Protein AF-A0A2J8PH75-F1 (afdb_monomer)

Mean predicted aligned error: 10.78 Å

Radius of gyration: 23.1 Å; Cα contacts (8 Å, |Δi|>4): 116; chains: 1; bounding box: 33×48×71 Å

pLDDT: mean 86.62, std 16.75, range [38.28, 98.62]

Foldseek 3Di:
DDDPDDPPPDVVVVVCVVVVPPPPPPPDQQAAEDAPVRVCVPVDFAEKEWEAAPPDPVRVVCVVVLSVVSVCCVVVRYRYYYYHCVHHVPVCVVVVPDDPGDMDD

Organism: Pan troglodytes (NCBI:txid9598)

Sequence (105 aa):
MAPSGSLAVPLAVLVLLLWGAPWTHGRRSNVRVITDENWRELLEGDWMIEFYAPWCPACQNLQPEWESFAEWGEDLEVNIAKVDVTEQPGLSGRFIITALPTIYQ

Structure (mmCIF, N/CA/C/O backbone):
data_AF-A0A2J8PH75-F1
#
_entry.id   AF-A0A2J8PH75-F1
#
loop_
_atom_site.group_PDB
_atom_site.id
_atom_site.type_symbol
_atom_site.label_atom_id
_atom_site.label_alt_id
_atom_site.label_comp_id
_atom_site.label_asym_id
_atom_site.label_entity_id
_atom_site.label_seq_id
_atom_site.pdbx_PDB_ins_code
_atom_site.Cartn_x
_atom_site.Cartn_y
_atom_site.Cartn_z
_atom_site.occupancy
_atom_site.B_iso_or_equiv
_atom_site.auth_seq_id
_atom_site.auth_comp_id
_atom_site.auth_asym_id
_atom_site.auth_atom_id
_atom_site.pdbx_PDB_model_num
ATOM 1 N N . MET A 1 1 ? 16.168 29.110 55.461 1.00 38.28 1 MET A N 1
ATOM 2 C CA . MET A 1 1 ? 16.053 30.253 54.534 1.00 38.28 1 MET A CA 1
ATOM 3 C C . MET A 1 1 ? 16.596 29.838 53.174 1.00 38.28 1 MET A C 1
ATOM 5 O O . MET A 1 1 ? 17.762 29.483 53.096 1.00 38.28 1 MET A O 1
ATOM 9 N N . ALA A 1 2 ? 15.754 29.826 52.140 1.00 44.62 2 ALA A N 1
ATOM 10 C CA . ALA A 1 2 ? 16.177 29.708 50.745 1.00 44.62 2 ALA A CA 1
ATOM 11 C C . ALA A 1 2 ? 16.575 31.095 50.212 1.00 44.62 2 ALA A C 1
ATOM 13 O O . ALA A 1 2 ? 15.903 32.064 50.572 1.00 44.62 2 ALA A O 1
ATOM 14 N N . PRO A 1 3 ? 17.567 31.228 49.318 1.00 48.41 3 PRO A N 1
ATOM 15 C CA . PRO A 1 3 ? 17.552 32.299 48.349 1.00 48.41 3 PRO A CA 1
ATOM 16 C C . PRO A 1 3 ? 16.785 31.793 47.125 1.00 48.41 3 PRO A C 1
ATOM 18 O O . PRO A 1 3 ? 17.228 30.913 46.389 1.00 48.41 3 PRO A O 1
ATOM 21 N N . SER A 1 4 ? 15.588 32.334 46.945 1.00 53.62 4 SER A N 1
ATOM 22 C CA . SER A 1 4 ? 14.801 32.268 45.720 1.00 53.62 4 SER A CA 1
ATOM 23 C C . SER A 1 4 ? 15.594 32.904 44.572 1.00 53.62 4 SER A C 1
ATOM 25 O O . SER A 1 4 ? 15.539 34.115 44.361 1.00 53.62 4 SER A O 1
ATOM 27 N N . GLY A 1 5 ? 16.378 32.091 43.863 1.00 47.25 5 GLY A N 1
ATOM 28 C CA . GLY A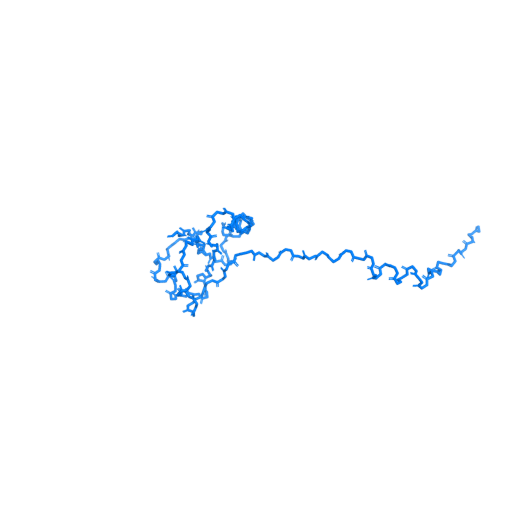 1 5 ? 17.026 32.472 42.613 1.00 47.25 5 GLY A CA 1
ATOM 29 C C . GLY A 1 5 ? 15.973 32.578 41.516 1.00 47.25 5 GLY A C 1
ATOM 30 O O . GLY A 1 5 ? 15.424 31.570 41.081 1.00 47.25 5 GLY A O 1
ATOM 31 N N . SER A 1 6 ? 15.660 33.803 41.103 1.00 56.06 6 SER A N 1
ATOM 32 C CA . SER A 1 6 ? 14.772 34.063 39.972 1.00 56.06 6 SER A CA 1
ATOM 33 C C . SER A 1 6 ? 15.435 33.529 38.697 1.00 56.06 6 SER A C 1
ATOM 35 O O . SER A 1 6 ? 16.445 34.071 38.249 1.00 56.06 6 SER A O 1
ATOM 37 N N . LEU A 1 7 ? 14.906 32.436 38.141 1.00 56.72 7 LEU A N 1
ATOM 38 C CA . LEU A 1 7 ? 15.354 31.845 36.877 1.00 56.72 7 LEU A CA 1
ATOM 39 C C . LEU A 1 7 ? 14.880 32.718 35.705 1.00 56.72 7 LEU A C 1
ATOM 41 O O . LEU A 1 7 ? 14.006 32.334 34.933 1.00 56.72 7 LEU A O 1
ATOM 45 N N . ALA A 1 8 ? 15.442 33.917 35.570 1.00 60.41 8 ALA A N 1
ATOM 46 C CA . ALA A 1 8 ? 15.315 34.700 34.350 1.00 60.41 8 ALA A CA 1
ATOM 47 C C . ALA A 1 8 ? 16.263 34.095 33.308 1.00 60.41 8 ALA A C 1
ATOM 49 O O . ALA A 1 8 ? 17.421 34.492 33.189 1.00 60.41 8 ALA A O 1
ATOM 50 N N . VAL A 1 9 ? 15.787 33.075 32.592 1.00 60.34 9 VAL A N 1
ATOM 51 C CA . VAL A 1 9 ? 16.506 32.524 31.440 1.00 60.34 9 VAL A CA 1
ATOM 52 C C . VAL A 1 9 ? 16.623 33.650 30.404 1.00 60.34 9 VAL A C 1
ATOM 54 O O . VAL A 1 9 ? 15.595 34.177 29.973 1.00 60.34 9 VAL A O 1
ATOM 57 N N . PRO A 1 10 ? 17.840 34.081 30.026 1.00 71.62 10 PRO A N 1
ATOM 58 C CA . PRO A 1 10 ? 18.005 35.208 29.120 1.00 71.62 10 PRO A CA 1
ATOM 59 C C . PRO A 1 10 ? 17.362 34.882 27.769 1.00 71.62 10 PRO A C 1
ATOM 61 O O . PRO A 1 10 ? 17.505 33.771 27.263 1.00 71.62 10 PRO A O 1
ATOM 64 N N . LEU A 1 11 ? 16.678 35.859 27.164 1.00 65.75 11 LEU A N 1
ATOM 65 C CA . LEU A 1 11 ? 15.998 35.733 25.863 1.00 65.75 11 LEU A CA 1
ATOM 66 C C . LEU A 1 11 ? 16.885 35.099 24.774 1.00 65.75 11 LEU A C 1
ATOM 68 O O . LEU A 1 11 ? 16.385 34.362 23.931 1.00 65.75 11 LEU A O 1
ATOM 72 N N . ALA A 1 12 ? 18.203 35.306 24.837 1.00 63.25 12 ALA A N 1
ATOM 73 C CA . ALA A 1 12 ? 19.171 34.671 23.944 1.00 63.25 12 ALA A CA 1
ATOM 74 C C . ALA A 1 12 ? 19.173 33.130 24.031 1.00 63.25 12 ALA A C 1
ATOM 76 O O . ALA A 1 12 ? 19.309 32.463 23.011 1.00 63.25 12 ALA A O 1
ATOM 77 N N . VAL A 1 13 ? 18.972 32.554 25.221 1.00 66.75 13 VAL A N 1
ATOM 78 C CA . VAL A 1 13 ? 18.888 31.097 25.424 1.00 66.75 13 VAL A CA 1
ATOM 79 C C . VAL A 1 13 ? 17.572 30.545 24.874 1.00 66.75 13 VAL A C 1
ATOM 81 O O . VAL A 1 13 ? 17.573 29.487 24.256 1.00 66.75 13 VAL A O 1
ATOM 84 N N . LEU A 1 14 ? 16.465 31.283 25.005 1.00 65.31 14 LEU A N 1
ATOM 85 C CA . LEU A 1 14 ? 15.190 30.916 24.375 1.00 65.31 14 LEU A CA 1
ATOM 86 C C . LEU A 1 14 ? 15.279 30.943 22.842 1.00 65.31 14 LEU A C 1
ATOM 88 O O . LEU A 1 14 ? 14.791 30.027 22.190 1.00 65.31 14 LEU A O 1
ATOM 92 N N . VAL A 1 15 ? 15.955 31.938 22.260 1.00 65.69 15 VAL A N 1
ATOM 93 C CA . VAL A 1 15 ? 16.178 32.015 20.804 1.00 65.69 15 VAL A CA 1
ATOM 94 C C . VAL A 1 15 ? 17.087 30.882 20.314 1.00 65.69 15 VAL A C 1
ATOM 96 O O . VAL A 1 15 ? 16.786 30.257 19.300 1.00 65.69 15 VAL A O 1
ATOM 99 N N . LEU A 1 16 ? 18.148 30.551 21.057 1.00 63.78 16 LEU A N 1
ATOM 100 C CA . LEU A 1 16 ? 19.036 29.427 20.731 1.00 63.78 16 LEU A CA 1
ATOM 101 C C . LEU A 1 16 ? 18.316 28.072 20.781 1.00 63.78 16 LEU A C 1
ATOM 103 O O . LEU A 1 16 ? 18.572 27.222 19.934 1.00 63.78 16 LEU A O 1
ATOM 107 N N . LEU A 1 17 ? 17.388 27.873 21.721 1.00 64.81 17 LEU A N 1
ATOM 108 C CA . LEU A 1 17 ? 16.587 26.646 21.798 1.00 64.81 17 LEU A CA 1
ATOM 109 C C . LEU A 1 17 ? 15.564 26.536 20.658 1.00 64.81 17 LEU A C 1
ATOM 111 O O . LEU A 1 17 ? 15.288 25.433 20.196 1.00 64.81 17 LEU A O 1
ATOM 115 N N . LEU A 1 18 ? 15.038 27.663 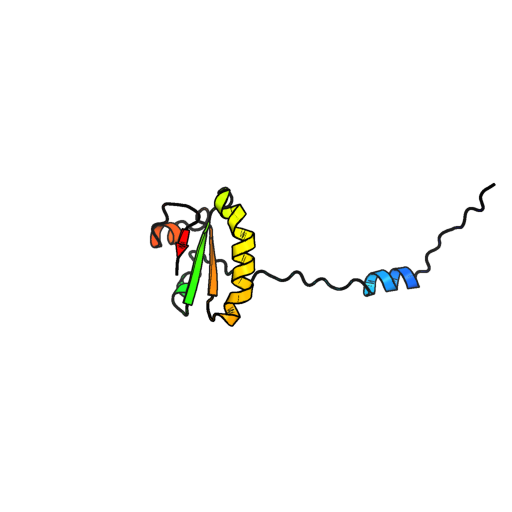20.170 1.00 61.84 18 LEU A N 1
ATOM 116 C CA . LEU A 1 18 ? 14.109 27.682 19.035 1.00 61.84 18 LEU A CA 1
ATOM 117 C C . LEU A 1 18 ? 14.810 27.502 17.679 1.00 61.84 18 LEU A C 1
ATOM 119 O O . LEU A 1 18 ? 14.179 27.039 16.735 1.00 61.84 18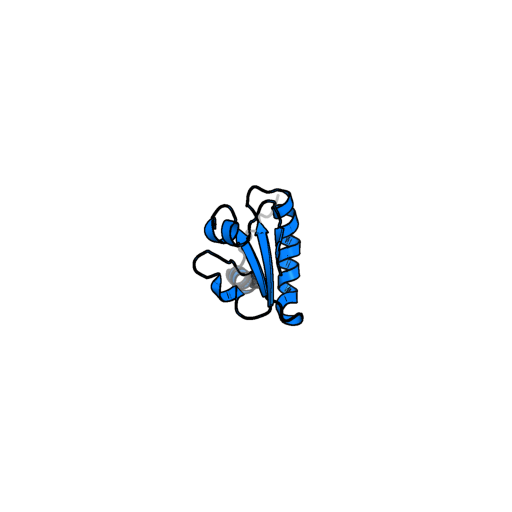 LEU A O 1
ATOM 123 N N . TRP A 1 19 ? 16.095 27.853 17.561 1.00 61.59 19 TRP A N 1
ATOM 124 C CA . TRP A 1 19 ? 16.873 27.689 16.320 1.00 61.59 19 TRP A CA 1
ATOM 125 C C . TRP A 1 19 ? 17.728 26.416 16.295 1.00 61.59 19 TRP A C 1
ATOM 127 O O . TRP A 1 19 ? 18.106 25.954 15.222 1.00 61.59 19 TRP A O 1
ATOM 137 N N . GLY A 1 20 ? 18.038 25.851 17.464 1.00 61.94 20 GLY A N 1
ATOM 138 C CA . GLY A 1 20 ? 18.863 24.653 17.622 1.00 61.94 20 GLY A CA 1
ATOM 139 C C . GLY A 1 20 ? 18.092 23.336 17.621 1.00 61.94 20 GLY A C 1
ATOM 140 O O . GLY A 1 20 ? 18.721 22.291 17.768 1.00 61.94 20 GLY A O 1
ATOM 141 N N . ALA A 1 21 ? 16.763 23.352 17.471 1.00 63.59 21 ALA A N 1
ATOM 142 C CA . ALA A 1 21 ? 16.008 22.126 17.251 1.00 63.59 21 ALA A CA 1
ATOM 143 C C . ALA A 1 21 ? 16.454 21.527 15.905 1.00 63.59 21 ALA A C 1
ATOM 145 O O . ALA A 1 21 ? 16.238 22.155 14.862 1.00 63.59 21 ALA A O 1
ATOM 146 N N . PRO A 1 22 ? 17.090 20.339 15.888 1.00 62.97 22 PRO A N 1
ATOM 147 C CA . PRO A 1 22 ? 17.331 19.637 14.644 1.00 62.97 22 PRO A CA 1
ATOM 148 C C . PRO A 1 22 ? 15.961 19.420 14.022 1.00 62.97 22 PRO A C 1
ATOM 150 O O . PRO A 1 22 ? 15.084 18.824 14.649 1.00 62.97 22 PRO A O 1
ATOM 153 N N . TRP A 1 23 ? 15.757 19.938 12.817 1.00 62.06 23 TRP A N 1
ATOM 154 C CA . TRP A 1 23 ? 14.597 19.586 12.020 1.00 62.06 23 TRP A CA 1
ATOM 155 C C . TRP A 1 23 ? 14.696 18.084 11.768 1.00 62.06 23 TRP A C 1
ATOM 157 O O . TRP A 1 23 ? 15.395 17.656 10.848 1.00 62.06 23 TRP A O 1
ATOM 167 N N . THR A 1 24 ? 14.052 17.274 12.611 1.00 61.03 24 THR A N 1
ATOM 168 C CA . THR A 1 24 ? 13.829 15.864 12.329 1.00 61.03 24 THR A CA 1
ATOM 169 C C . THR A 1 24 ? 12.890 15.842 11.136 1.00 61.03 24 THR A C 1
ATOM 171 O O . THR A 1 24 ? 11.670 15.908 11.261 1.00 61.03 24 THR A O 1
ATOM 174 N N . HIS A 1 25 ? 13.475 15.847 9.940 1.00 62.00 25 HIS A N 1
ATOM 175 C CA . HIS A 1 25 ? 12.749 15.533 8.727 1.00 62.00 25 HIS A CA 1
ATOM 176 C C . HIS A 1 25 ? 12.219 14.119 8.934 1.00 62.00 25 HIS A C 1
ATOM 178 O O . HIS A 1 25 ? 12.975 13.155 8.834 1.00 62.00 25 HIS A O 1
ATOM 184 N N . GLY A 1 26 ? 10.946 14.006 9.319 1.00 58.91 26 GLY A N 1
ATOM 185 C CA . GLY A 1 26 ? 10.255 12.728 9.343 1.00 58.91 26 GLY A CA 1
ATOM 186 C C . GLY A 1 26 ? 10.427 12.116 7.962 1.00 58.91 26 GLY A C 1
ATOM 187 O O . GLY A 1 26 ? 10.011 12.716 6.967 1.00 58.91 26 GLY A O 1
ATOM 188 N N . ARG A 1 27 ? 11.138 10.989 7.890 1.00 64.50 27 ARG A N 1
ATOM 189 C CA . ARG A 1 27 ? 11.369 10.286 6.633 1.00 64.50 27 ARG A CA 1
ATOM 190 C C . ARG A 1 27 ? 9.996 9.866 6.113 1.00 64.50 27 ARG A C 1
ATOM 192 O O . ARG A 1 27 ? 9.263 9.165 6.802 1.00 64.50 27 ARG A O 1
ATOM 199 N N . ARG A 1 28 ? 9.596 10.400 4.958 1.00 65.00 28 ARG A N 1
ATOM 200 C CA . ARG A 1 28 ? 8.328 10.023 4.323 1.00 65.00 28 ARG A CA 1
ATOM 201 C C . ARG A 1 28 ? 8.462 8.575 3.852 1.00 65.00 28 ARG A C 1
ATOM 203 O O . ARG A 1 28 ? 9.508 8.235 3.311 1.00 65.00 28 ARG A O 1
ATOM 210 N N . SER A 1 29 ? 7.438 7.743 4.055 1.00 76.06 29 SER A N 1
ATOM 211 C CA . SER A 1 29 ? 7.449 6.377 3.517 1.00 76.06 29 SER A CA 1
ATOM 212 C C . SER A 1 29 ? 7.467 6.436 1.987 1.00 76.06 29 SER A C 1
ATOM 214 O O . SER A 1 29 ? 6.688 7.199 1.408 1.00 76.06 29 SER A O 1
ATOM 216 N N . ASN A 1 30 ? 8.282 5.602 1.345 1.00 90.44 30 ASN A N 1
ATOM 217 C CA . ASN A 1 30 ? 8.339 5.490 -0.117 1.00 90.44 30 ASN A CA 1
ATOM 218 C C . ASN A 1 30 ? 7.200 4.635 -0.706 1.00 90.44 30 ASN A C 1
ATOM 220 O O . ASN A 1 30 ? 7.151 4.420 -1.914 1.00 90.44 30 ASN A O 1
ATOM 224 N N . VAL A 1 31 ? 6.258 4.177 0.126 1.00 96.81 31 VAL A N 1
ATOM 225 C CA . VAL A 1 31 ? 5.100 3.393 -0.313 1.00 96.81 31 VAL A CA 1
ATOM 226 C C . VAL A 1 31 ? 4.127 4.278 -1.099 1.00 96.81 31 VAL A C 1
ATOM 228 O O . VAL A 1 31 ? 3.634 5.293 -0.599 1.00 96.81 31 VAL A O 1
ATOM 231 N N . ARG A 1 32 ? 3.811 3.879 -2.331 1.00 97.12 32 ARG A N 1
ATOM 232 C CA . ARG A 1 32 ? 2.811 4.530 -3.185 1.00 97.12 32 ARG A CA 1
ATOM 233 C C . ARG A 1 32 ? 1.403 4.058 -2.847 1.00 97.12 32 ARG A C 1
ATOM 235 O O . ARG A 1 32 ? 1.156 2.873 -2.660 1.00 97.12 32 ARG A O 1
ATOM 242 N N . VAL A 1 33 ? 0.462 4.992 -2.792 1.00 97.69 33 VAL A N 1
ATOM 243 C CA . VAL A 1 33 ? -0.957 4.664 -2.625 1.00 97.69 33 VAL A CA 1
ATOM 244 C C . VAL A 1 33 ? -1.574 4.529 -4.009 1.00 97.69 33 VAL A C 1
ATOM 246 O O . VAL A 1 33 ? -1.573 5.491 -4.780 1.00 97.69 33 VAL A O 1
ATOM 249 N N . ILE A 1 34 ? -2.077 3.335 -4.312 1.00 98.12 34 ILE A N 1
ATOM 250 C CA . ILE A 1 34 ? -2.721 3.037 -5.587 1.00 98.12 34 ILE A CA 1
ATOM 251 C C . ILE A 1 34 ? -4.238 2.989 -5.395 1.00 98.12 34 ILE A C 1
ATOM 253 O O . ILE A 1 34 ? -4.751 2.346 -4.478 1.00 98.12 34 ILE A O 1
ATOM 257 N N . THR A 1 35 ? -4.943 3.694 -6.269 1.00 98.31 35 THR A N 1
ATOM 258 C CA . THR A 1 35 ? -6.390 3.889 -6.279 1.00 98.31 35 THR A CA 1
ATOM 259 C C . THR A 1 35 ? -6.972 3.570 -7.655 1.00 98.31 35 THR A C 1
ATOM 261 O O . THR A 1 35 ? -6.254 3.419 -8.651 1.00 98.31 35 THR A O 1
ATOM 264 N N . ASP A 1 36 ? -8.297 3.484 -7.731 1.00 96.50 36 ASP A N 1
ATOM 265 C CA . ASP A 1 36 ? -9.041 3.279 -8.974 1.00 96.50 36 ASP A CA 1
ATOM 266 C C . ASP A 1 36 ? -8.770 4.390 -10.021 1.00 96.50 36 ASP A C 1
ATOM 268 O O . ASP A 1 36 ? -8.975 4.173 -11.219 1.00 96.50 36 ASP A O 1
ATOM 272 N N . GLU A 1 37 ? -8.258 5.560 -9.618 1.00 97.00 37 GLU A N 1
ATOM 273 C CA . GLU A 1 37 ? -7.880 6.649 -10.528 1.00 97.00 37 GLU A CA 1
ATOM 274 C C . GLU A 1 37 ? -6.466 6.513 -11.110 1.00 97.00 37 GLU A C 1
ATOM 276 O O . GLU A 1 37 ? -6.254 6.881 -12.269 1.00 97.00 37 GLU A O 1
ATOM 281 N N . ASN A 1 38 ? -5.499 6.006 -10.338 1.00 97.38 38 ASN A N 1
ATOM 282 C CA . ASN A 1 38 ? -4.080 6.007 -10.720 1.00 97.38 38 ASN A CA 1
ATOM 283 C C . ASN A 1 38 ? -3.486 4.614 -10.986 1.00 97.38 38 ASN A C 1
ATOM 285 O O . ASN A 1 38 ? -2.319 4.515 -11.350 1.00 97.38 38 ASN A O 1
ATOM 289 N N . TRP A 1 39 ? -4.276 3.540 -10.899 1.00 96.69 39 TRP A N 1
ATOM 290 C CA . TRP A 1 39 ? -3.805 2.159 -11.097 1.00 96.69 39 TRP A CA 1
ATOM 291 C C . TRP A 1 39 ? -3.028 1.907 -12.391 1.00 96.69 39 TRP A C 1
ATOM 293 O O . TRP A 1 39 ? -2.290 0.931 -12.482 1.00 96.69 39 TRP A O 1
ATOM 303 N N . ARG A 1 40 ? -3.199 2.757 -13.410 1.00 96.81 40 ARG A N 1
ATOM 304 C CA . ARG A 1 40 ? -2.441 2.668 -14.662 1.00 96.81 40 ARG A CA 1
ATOM 305 C C . ARG A 1 40 ? -0.936 2.853 -14.460 1.00 96.81 40 ARG A C 1
ATOM 307 O O . ARG A 1 40 ? -0.193 2.359 -15.295 1.00 96.81 40 ARG A O 1
ATOM 314 N N . GLU A 1 41 ? -0.498 3.485 -13.371 1.00 96.31 41 GLU A N 1
ATOM 315 C CA . GLU A 1 41 ? 0.918 3.555 -12.979 1.00 96.31 41 GLU A CA 1
ATOM 316 C C . GLU A 1 41 ? 1.539 2.156 -12.829 1.00 96.31 41 GLU A C 1
ATOM 318 O O . GLU A 1 41 ? 2.693 1.956 -13.189 1.00 96.31 41 GLU A O 1
ATOM 323 N N . LEU A 1 42 ? 0.747 1.159 -12.414 1.00 96.12 42 LEU A N 1
ATOM 324 C CA . LEU A 1 42 ? 1.189 -0.234 -12.291 1.00 96.12 42 LEU A CA 1
ATOM 325 C C . LEU A 1 42 ? 1.538 -0.898 -13.634 1.00 96.12 42 LEU A C 1
ATOM 327 O O . LEU A 1 42 ? 2.035 -2.018 -13.650 1.00 96.12 42 LEU A O 1
ATOM 331 N N . LEU A 1 43 ? 1.219 -0.265 -14.767 1.00 95.88 43 LEU A N 1
ATOM 332 C CA . LEU A 1 43 ? 1.545 -0.788 -16.097 1.00 95.88 43 LEU A CA 1
ATOM 333 C C . LEU A 1 43 ? 2.980 -0.457 -16.525 1.00 95.88 43 LEU A C 1
ATOM 335 O O . LEU A 1 43 ? 3.427 -0.943 -17.564 1.00 95.88 43 LEU A O 1
ATOM 339 N N . GLU A 1 44 ? 3.677 0.387 -15.764 1.00 96.06 44 GLU A N 1
ATOM 340 C CA . GLU A 1 44 ? 4.999 0.901 -16.099 1.00 96.06 44 GLU A CA 1
ATOM 341 C C . GLU A 1 44 ? 5.997 0.572 -14.979 1.00 96.06 44 GLU A C 1
ATOM 343 O O . GLU A 1 44 ? 5.879 1.065 -13.859 1.00 96.06 44 GLU A O 1
ATOM 348 N N . GLY A 1 45 ? 7.004 -0.245 -15.302 1.00 95.50 45 GLY A N 1
ATOM 349 C CA . GLY A 1 45 ? 8.025 -0.701 -14.353 1.00 95.50 45 GLY A CA 1
ATOM 350 C C . GLY A 1 45 ? 7.590 -1.897 -13.506 1.00 95.50 45 GLY A C 1
ATOM 351 O O . GLY A 1 45 ? 6.499 -2.437 -13.683 1.00 95.50 45 GLY A O 1
ATOM 352 N N . ASP A 1 46 ? 8.467 -2.306 -12.591 1.00 97.25 46 ASP A N 1
ATOM 353 C CA . ASP A 1 46 ? 8.211 -3.412 -11.672 1.00 97.25 46 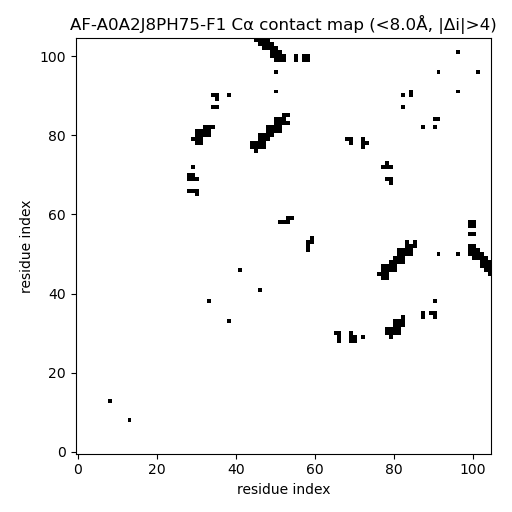ASP A CA 1
ATOM 354 C C . ASP A 1 46 ? 7.605 -2.890 -10.366 1.00 97.25 46 ASP A C 1
ATOM 356 O O . ASP A 1 46 ? 8.030 -1.859 -9.826 1.00 97.25 46 ASP A O 1
ATOM 360 N N . TRP A 1 47 ? 6.599 -3.602 -9.857 1.00 97.75 47 TRP A N 1
ATOM 361 C CA . TRP A 1 47 ? 5.831 -3.198 -8.686 1.00 97.75 47 TRP A CA 1
ATOM 362 C C . TRP A 1 47 ? 5.689 -4.342 -7.689 1.00 97.75 47 TRP A C 1
ATOM 364 O O . TRP A 1 47 ? 5.596 -5.504 -8.053 1.00 97.75 47 TRP A O 1
ATOM 374 N N . MET A 1 48 ? 5.627 -3.995 -6.410 1.00 97.88 48 MET A N 1
ATOM 375 C CA . MET A 1 48 ? 5.199 -4.874 -5.328 1.00 97.88 48 MET A CA 1
ATOM 376 C C . MET A 1 48 ? 4.034 -4.195 -4.620 1.00 97.88 48 MET A C 1
ATOM 378 O O . MET A 1 48 ? 4.169 -3.067 -4.148 1.00 97.88 48 MET A O 1
ATOM 382 N N . ILE A 1 49 ? 2.880 -4.853 -4.557 1.00 98.25 49 ILE A N 1
ATOM 383 C CA . ILE A 1 49 ? 1.621 -4.236 -4.128 1.00 98.25 49 ILE A CA 1
ATOM 384 C C . ILE A 1 49 ? 1.047 -5.012 -2.947 1.00 98.25 49 ILE A C 1
ATOM 386 O O . ILE A 1 49 ? 0.753 -6.198 -3.076 1.00 98.25 49 ILE A O 1
ATOM 390 N N . GLU A 1 50 ? 0.820 -4.338 -1.822 1.00 98.50 50 GLU A N 1
ATOM 391 C CA . GLU A 1 50 ? 0.064 -4.879 -0.690 1.00 9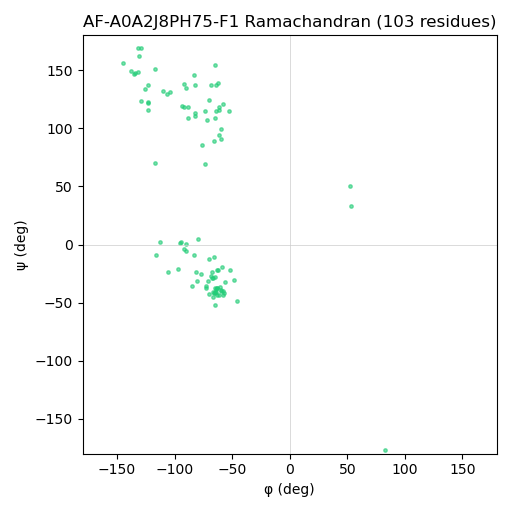8.50 50 GLU A CA 1
ATOM 392 C C . GLU A 1 50 ? -1.413 -4.474 -0.789 1.00 98.50 50 GLU A C 1
ATOM 394 O O . GLU A 1 50 ? -1.760 -3.294 -0.722 1.00 98.50 50 GLU A O 1
ATOM 399 N N . PHE A 1 51 ? -2.307 -5.455 -0.872 1.00 98.62 51 PHE A N 1
ATOM 400 C CA . PHE A 1 51 ? -3.732 -5.255 -0.629 1.00 98.62 51 PHE A CA 1
ATOM 401 C C . PHE A 1 51 ? -4.014 -5.454 0.858 1.00 98.62 51 PHE A C 1
ATOM 403 O O . PHE A 1 51 ? -3.807 -6.548 1.398 1.00 98.62 51 PHE A O 1
ATOM 410 N N . TYR A 1 52 ? -4.498 -4.400 1.513 1.00 98.62 52 TYR A N 1
ATOM 411 C CA . TYR A 1 52 ? -4.717 -4.357 2.956 1.00 98.62 52 TYR A CA 1
ATOM 412 C C . TYR A 1 52 ? -6.106 -3.812 3.308 1.00 98.62 52 TYR A C 1
A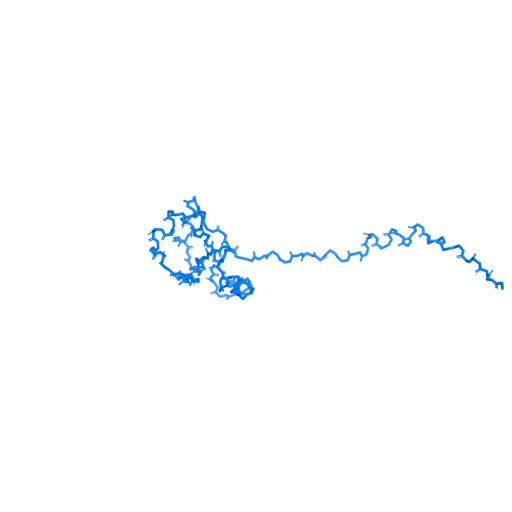TOM 414 O O . TYR A 1 52 ? -6.816 -3.271 2.463 1.00 98.62 52 TYR A O 1
ATOM 422 N N . ALA A 1 53 ? -6.486 -3.941 4.582 1.00 98.38 53 ALA A N 1
ATOM 423 C CA . ALA A 1 53 ? -7.613 -3.216 5.163 1.00 98.38 53 ALA A CA 1
ATOM 424 C C . ALA A 1 53 ? -7.227 -2.639 6.536 1.00 98.38 53 ALA A C 1
ATOM 426 O O . ALA A 1 53 ? -6.492 -3.292 7.284 1.00 98.38 53 ALA A O 1
ATOM 427 N N . PRO A 1 54 ? -7.754 -1.470 6.939 1.00 97.81 54 PRO A N 1
ATOM 428 C CA . PRO A 1 54 ? -7.363 -0.804 8.182 1.00 97.81 54 PRO A CA 1
ATOM 429 C C . PRO A 1 54 ? -7.795 -1.574 9.434 1.00 97.81 54 PRO A C 1
ATOM 431 O O . PRO A 1 54 ? -7.189 -1.432 10.490 1.00 97.81 54 PRO A O 1
ATOM 434 N N . TRP A 1 55 ? -8.819 -2.421 9.334 1.00 97.56 55 TRP A N 1
ATOM 435 C CA . TRP A 1 55 ? -9.314 -3.261 10.430 1.00 97.56 55 TRP A CA 1
ATOM 436 C C . TRP A 1 55 ? -8.636 -4.638 10.505 1.00 97.56 55 TRP A C 1
ATOM 438 O O . TRP A 1 55 ? -8.915 -5.396 11.431 1.00 97.56 55 TRP A O 1
ATOM 448 N N . CYS A 1 56 ? -7.773 -4.986 9.546 1.00 98.06 56 CYS A N 1
ATOM 449 C CA . CYS A 1 56 ? -7.103 -6.284 9.464 1.00 98.06 56 CYS A CA 1
ATOM 450 C C . CYS A 1 56 ? -5.856 -6.311 10.376 1.00 98.06 56 CYS A C 1
ATOM 452 O O . CYS A 1 56 ? -4.870 -5.637 10.069 1.00 98.06 56 CYS A O 1
ATOM 454 N N . PRO A 1 57 ? -5.828 -7.113 11.462 1.00 98.25 57 PRO A N 1
ATOM 455 C CA . PRO A 1 57 ? -4.705 -7.101 12.406 1.00 98.25 57 PRO A CA 1
ATOM 456 C C . PRO A 1 57 ? -3.386 -7.583 11.789 1.00 98.25 57 PRO A C 1
ATOM 458 O O . PRO A 1 57 ? -2.327 -7.031 12.067 1.00 98.25 57 PRO A O 1
ATOM 461 N N . ALA A 1 58 ? -3.442 -8.592 10.914 1.00 98.25 58 ALA A N 1
ATOM 462 C CA . ALA A 1 58 ? -2.259 -9.083 10.207 1.00 98.25 58 ALA A CA 1
ATOM 463 C C . ALA A 1 58 ? -1.655 -8.006 9.291 1.00 98.25 58 ALA A C 1
ATOM 465 O O . ALA A 1 58 ? -0.440 -7.869 9.225 1.00 98.25 58 ALA A O 1
ATOM 466 N N . CYS A 1 59 ? -2.507 -7.207 8.649 1.00 98.44 59 CYS A N 1
ATOM 467 C CA . CYS A 1 59 ? -2.101 -6.104 7.793 1.00 98.44 59 CYS A CA 1
ATOM 468 C C . CYS A 1 59 ? -1.428 -4.990 8.605 1.00 98.44 59 CYS A C 1
ATOM 470 O O . CYS A 1 59 ? -0.357 -4.521 8.241 1.00 98.44 59 CYS A O 1
ATOM 472 N N . GLN A 1 60 ? -2.006 -4.620 9.756 1.00 98.31 60 GLN A N 1
ATOM 473 C CA . GLN A 1 60 ? -1.399 -3.645 10.673 1.00 98.31 60 GLN A CA 1
ATOM 474 C C . GLN A 1 60 ? -0.002 -4.083 11.134 1.00 98.31 60 GLN A C 1
ATOM 476 O O . GLN A 1 60 ? 0.908 -3.262 11.187 1.00 98.31 60 GLN A O 1
ATOM 481 N N . ASN A 1 61 ? 0.179 -5.377 11.418 1.00 98.25 61 ASN A N 1
ATOM 482 C CA . ASN A 1 61 ? 1.482 -5.931 11.788 1.00 98.25 61 ASN A CA 1
ATOM 483 C C . ASN A 1 61 ? 2.490 -5.927 10.626 1.00 98.25 61 ASN A C 1
ATOM 485 O O . ASN A 1 61 ? 3.689 -5.883 10.882 1.00 98.25 61 ASN A O 1
ATOM 489 N N . LEU A 1 62 ? 2.022 -5.986 9.375 1.00 98.06 62 LEU A N 1
ATOM 490 C CA . LEU A 1 62 ? 2.870 -5.964 8.181 1.00 98.06 62 LEU A CA 1
ATOM 491 C C . LEU A 1 62 ? 3.325 -4.545 7.804 1.00 98.06 62 LEU A C 1
ATOM 493 O O . LEU A 1 62 ? 4.435 -4.395 7.302 1.00 98.06 62 LEU A O 1
ATOM 497 N N . GLN A 1 63 ? 2.517 -3.512 8.082 1.00 96.50 63 GLN A N 1
ATOM 498 C CA . GLN A 1 63 ? 2.823 -2.117 7.725 1.00 96.50 63 GLN A CA 1
ATOM 499 C C . GLN A 1 63 ? 4.264 -1.659 8.039 1.00 96.50 63 GLN A C 1
ATOM 501 O O . GLN A 1 63 ? 4.883 -1.108 7.132 1.00 96.50 63 GLN A O 1
ATOM 506 N N . PRO A 1 64 ? 4.845 -1.873 9.242 1.00 96.06 64 PRO A N 1
ATOM 507 C CA . PRO A 1 64 ? 6.206 -1.400 9.520 1.00 96.06 64 PRO A CA 1
ATOM 508 C C . PRO A 1 64 ? 7.265 -2.068 8.633 1.00 96.06 64 PRO A C 1
ATOM 510 O O . PRO A 1 64 ? 8.194 -1.407 8.173 1.00 96.06 64 PRO A O 1
ATOM 513 N N . GLU A 1 65 ? 7.112 -3.361 8.350 1.00 96.31 65 GLU A N 1
ATOM 514 C CA . GLU A 1 65 ? 8.028 -4.095 7.473 1.00 96.31 65 GLU A CA 1
ATOM 515 C C . GLU A 1 65 ? 7.831 -3.691 6.009 1.00 96.31 65 GLU A C 1
ATOM 517 O O . GLU A 1 65 ? 8.800 -3.584 5.263 1.00 96.31 65 GLU A O 1
ATOM 522 N N . TRP A 1 66 ? 6.591 -3.403 5.598 1.00 97.25 66 TRP A N 1
ATOM 523 C CA . TRP A 1 66 ? 6.288 -2.913 4.253 1.00 97.25 66 TRP A CA 1
ATOM 524 C C . TRP A 1 66 ? 6.878 -1.520 4.002 1.00 97.25 66 TRP A C 1
ATOM 526 O O . TRP A 1 66 ? 7.463 -1.263 2.949 1.00 97.25 66 TRP A O 1
ATOM 536 N N . GLU A 1 67 ? 6.786 -0.629 4.993 1.00 95.56 67 GLU A N 1
ATOM 537 C CA . GLU A 1 67 ? 7.424 0.688 4.955 1.00 95.56 67 GLU A CA 1
ATOM 538 C C . GLU A 1 67 ? 8.952 0.579 4.932 1.00 95.56 67 GLU A C 1
ATOM 540 O O . GLU A 1 67 ? 9.592 1.287 4.155 1.00 95.56 67 GLU A O 1
ATOM 545 N N . SER A 1 68 ? 9.536 -0.330 5.723 1.00 94.31 68 SER A N 1
ATOM 546 C CA . SER A 1 68 ? 10.980 -0.584 5.692 1.00 94.31 68 SER A CA 1
ATOM 547 C C . SER A 1 68 ? 11.427 -1.168 4.352 1.00 94.31 68 SER A C 1
ATOM 549 O O . SER A 1 68 ? 12.437 -0.731 3.809 1.00 94.31 68 SER A O 1
ATOM 551 N N . PHE A 1 69 ? 10.663 -2.094 3.768 1.00 94.81 69 PHE A N 1
ATOM 552 C CA . PHE A 1 69 ? 10.944 -2.649 2.445 1.00 94.81 69 PHE A CA 1
ATOM 553 C C . PHE A 1 69 ? 10.953 -1.563 1.362 1.00 94.81 69 PHE A C 1
ATOM 555 O O . PHE A 1 69 ? 11.846 -1.546 0.517 1.00 94.81 69 PHE A O 1
ATOM 562 N N . ALA A 1 70 ? 10.028 -0.602 1.430 1.00 96.06 70 ALA A N 1
ATOM 563 C CA . ALA A 1 70 ? 9.985 0.519 0.496 1.00 96.06 70 ALA A CA 1
ATOM 564 C C . ALA A 1 70 ? 11.225 1.430 0.551 1.00 96.06 70 ALA A C 1
ATOM 566 O O . ALA A 1 70 ? 11.512 2.111 -0.434 1.00 96.06 70 ALA A O 1
ATOM 567 N N . GLU A 1 71 ? 11.984 1.447 1.655 1.00 94.19 71 GLU A N 1
ATOM 568 C CA . GLU A 1 71 ? 13.266 2.166 1.711 1.00 94.19 71 GLU A CA 1
ATOM 569 C C . GLU A 1 71 ? 14.310 1.561 0.755 1.00 94.19 71 GLU A C 1
ATOM 571 O O . GLU A 1 71 ? 15.150 2.296 0.246 1.00 94.19 71 GLU A O 1
ATOM 576 N N . TRP A 1 72 ? 14.224 0.259 0.463 1.00 91.75 72 TRP A N 1
ATOM 577 C CA . TRP A 1 72 ? 15.127 -0.460 -0.447 1.00 91.75 72 TRP A CA 1
ATOM 578 C C . TRP A 1 72 ? 14.627 -0.508 -1.894 1.00 91.75 72 TRP A C 1
ATOM 580 O O . TRP A 1 72 ? 15.317 -1.042 -2.759 1.00 91.75 72 TRP A O 1
ATOM 590 N N . GLY A 1 73 ? 13.429 0.017 -2.170 1.00 90.56 73 GLY A N 1
ATOM 591 C CA . GLY A 1 73 ? 12.802 -0.078 -3.490 1.00 90.56 73 GLY A CA 1
ATOM 592 C C . GLY A 1 73 ? 13.648 0.526 -4.607 1.00 90.56 73 GLY A C 1
ATOM 593 O O . GLY A 1 73 ? 13.820 -0.094 -5.651 1.00 90.56 73 GLY A O 1
ATOM 594 N N . GLU A 1 74 ? 14.243 1.697 -4.357 1.00 88.69 74 GLU A N 1
ATOM 595 C CA . GLU A 1 74 ? 15.118 2.367 -5.328 1.00 88.69 74 GLU A CA 1
ATOM 596 C C . GLU A 1 74 ? 16.372 1.537 -5.640 1.00 88.69 74 GLU A C 1
ATOM 598 O O . GLU A 1 74 ? 16.719 1.378 -6.807 1.00 88.69 74 GLU A O 1
ATOM 603 N N . ASP A 1 75 ? 17.008 0.953 -4.618 1.00 92.81 75 ASP A N 1
ATOM 604 C CA . ASP A 1 75 ? 18.208 0.118 -4.777 1.00 92.81 75 ASP A CA 1
ATOM 605 C C . ASP A 1 75 ? 17.918 -1.194 -5.527 1.00 92.81 75 ASP A C 1
ATOM 607 O O . ASP A 1 75 ? 18.802 -1.754 -6.176 1.00 92.81 75 ASP A O 1
ATOM 611 N N . LEU A 1 76 ? 16.685 -1.696 -5.418 1.00 92.88 76 LEU A N 1
ATOM 612 C CA . LEU A 1 76 ? 16.212 -2.927 -6.054 1.00 92.88 76 LEU A CA 1
ATOM 613 C C . LEU A 1 76 ? 15.500 -2.679 -7.393 1.00 92.88 76 LEU A C 1
ATOM 615 O O . LEU A 1 76 ? 15.020 -3.636 -7.996 1.00 92.88 76 LEU A O 1
ATOM 619 N N . GLU A 1 77 ? 15.411 -1.420 -7.836 1.00 95.00 77 GLU A N 1
ATOM 620 C CA . GLU A 1 77 ? 14.669 -0.988 -9.030 1.00 95.00 77 GLU A CA 1
ATOM 621 C C . GLU A 1 77 ? 13.198 -1.460 -9.046 1.00 95.00 77 GLU A C 1
ATOM 623 O O . GLU A 1 77 ? 12.620 -1.712 -10.102 1.00 95.00 77 GLU A O 1
ATOM 628 N N . VAL A 1 78 ? 12.567 -1.551 -7.870 1.00 96.31 78 VAL A N 1
ATOM 629 C CA . VAL A 1 78 ? 11.169 -1.972 -7.703 1.00 96.31 78 VAL A CA 1
ATOM 630 C C . VAL A 1 78 ? 10.367 -0.905 -6.968 1.00 96.31 78 VAL A C 1
ATOM 632 O O . VAL A 1 78 ? 10.805 -0.330 -5.972 1.00 96.31 78 VAL A O 1
ATOM 635 N N . ASN A 1 79 ? 9.155 -0.641 -7.444 1.00 97.25 79 ASN A N 1
ATOM 636 C CA . ASN A 1 79 ? 8.246 0.303 -6.811 1.00 97.25 79 ASN A CA 1
ATOM 637 C C . ASN A 1 79 ? 7.363 -0.414 -5.781 1.00 97.25 79 ASN A C 1
ATOM 639 O O . ASN A 1 79 ? 6.808 -1.473 -6.061 1.00 97.25 79 ASN A O 1
ATOM 643 N N . ILE A 1 80 ? 7.191 0.161 -4.589 1.00 98.00 80 ILE A N 1
ATOM 644 C CA . ILE A 1 80 ? 6.383 -0.447 -3.523 1.00 98.00 80 ILE A CA 1
ATOM 645 C C . ILE A 1 80 ? 5.080 0.330 -3.393 1.00 98.00 80 ILE A C 1
ATOM 647 O O . ILE A 1 80 ? 5.084 1.555 -3.264 1.00 98.00 80 ILE A O 1
ATOM 651 N N . ALA A 1 81 ? 3.960 -0.383 -3.400 1.00 98.12 81 ALA A N 1
ATOM 652 C CA . ALA A 1 81 ? 2.623 0.177 -3.355 1.00 98.12 81 ALA A CA 1
ATOM 653 C C . ALA A 1 81 ? 1.739 -0.494 -2.302 1.00 98.12 81 ALA A C 1
ATOM 655 O O . ALA A 1 81 ? 2.000 -1.608 -1.843 1.00 98.12 81 ALA A O 1
ATOM 656 N N . LYS A 1 82 ? 0.649 0.187 -1.950 1.00 98.31 82 LYS A N 1
ATOM 657 C CA . LYS A 1 82 ? -0.453 -0.375 -1.174 1.00 98.31 82 LYS A CA 1
ATOM 658 C C . LYS A 1 82 ? -1.811 0.065 -1.712 1.00 98.31 82 LYS A C 1
ATOM 660 O O . LYS A 1 82 ? -1.949 1.174 -2.233 1.00 98.31 82 LYS A O 1
ATOM 665 N N . VAL A 1 83 ? -2.802 -0.804 -1.551 1.00 98.62 83 VAL A N 1
ATOM 666 C CA . VAL A 1 83 ? -4.200 -0.602 -1.946 1.00 98.62 83 VAL A CA 1
ATOM 667 C C . VAL A 1 83 ? -5.095 -0.933 -0.757 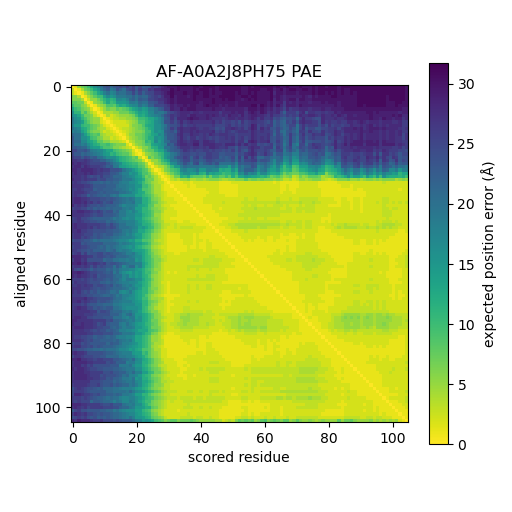1.00 98.62 83 VAL A C 1
ATOM 669 O O . VAL A 1 83 ? -5.061 -2.051 -0.238 1.00 98.62 83 VAL A O 1
ATOM 672 N N . ASP A 1 84 ? -5.919 0.029 -0.344 1.00 98.50 84 ASP A N 1
ATOM 673 C CA . ASP A 1 84 ? -6.944 -0.194 0.673 1.00 98.50 84 ASP A CA 1
ATOM 674 C C . ASP A 1 84 ? -8.188 -0.820 0.032 1.00 98.50 84 ASP A C 1
ATOM 676 O O . ASP A 1 84 ? -8.921 -0.165 -0.716 1.00 98.50 84 ASP A O 1
ATOM 680 N N . VAL A 1 85 ? -8.462 -2.090 0.333 1.00 98.19 85 VAL A N 1
ATOM 681 C CA . VAL A 1 85 ? -9.615 -2.794 -0.253 1.00 98.19 85 VAL A CA 1
ATOM 682 C C . VAL A 1 85 ? -10.962 -2.283 0.261 1.00 98.19 85 VAL A C 1
ATOM 684 O O . VAL A 1 85 ? -12.002 -2.635 -0.293 1.00 98.19 85 VAL A O 1
ATOM 687 N N . THR A 1 86 ? -10.971 -1.470 1.323 1.00 97.69 86 THR A N 1
ATOM 688 C CA . THR A 1 86 ? -12.196 -0.848 1.844 1.00 97.69 86 THR A CA 1
ATOM 689 C C . THR A 1 86 ? -12.594 0.400 1.066 1.00 97.69 86 THR A C 1
ATOM 691 O O . THR A 1 86 ? -13.778 0.730 1.025 1.00 97.69 86 THR A O 1
ATOM 694 N N . GLU A 1 87 ? -11.632 1.048 0.406 1.00 98.25 87 GLU A N 1
ATOM 695 C CA . GLU A 1 87 ? -11.854 2.260 -0.385 1.00 98.25 87 GLU A CA 1
ATOM 696 C C . GLU A 1 87 ? -11.806 2.002 -1.896 1.00 98.25 87 GLU A C 1
ATOM 698 O O . GLU A 1 87 ? -12.413 2.756 -2.652 1.00 98.25 87 GLU A O 1
ATOM 703 N N . GLN A 1 88 ? -11.130 0.933 -2.338 1.00 98.19 88 GLN A N 1
ATOM 704 C CA . GLN A 1 88 ? -10.854 0.644 -3.753 1.00 98.19 88 GLN A CA 1
ATOM 705 C C . GLN A 1 88 ? -11.525 -0.669 -4.215 1.00 98.19 88 GLN A C 1
ATOM 707 O O . GLN A 1 88 ? -10.850 -1.688 -4.439 1.00 98.19 88 GLN A O 1
ATOM 712 N N . PRO A 1 89 ? -12.869 -0.713 -4.339 1.00 95.38 89 PRO A N 1
ATOM 713 C CA . PRO A 1 89 ? -13.582 -1.925 -4.739 1.00 95.38 89 PRO A CA 1
ATOM 714 C C . PRO A 1 89 ? -13.294 -2.330 -6.192 1.00 95.38 89 PRO A C 1
ATOM 716 O O . PRO A 1 89 ? -13.331 -3.524 -6.501 1.00 95.38 89 PRO A O 1
ATOM 719 N N . GLY A 1 90 ? -12.985 -1.374 -7.080 1.00 97.06 90 GLY A N 1
ATOM 720 C CA . GLY A 1 90 ? -12.635 -1.653 -8.473 1.00 97.06 90 GLY A CA 1
ATOM 721 C C . GLY A 1 90 ? -11.338 -2.451 -8.574 1.00 97.06 90 GLY A C 1
ATOM 722 O O . GLY A 1 90 ? -11.320 -3.533 -9.168 1.00 97.06 90 GLY A O 1
ATOM 723 N N . LEU A 1 91 ? -10.279 -1.972 -7.921 1.00 96.88 91 LEU A N 1
ATOM 724 C CA . LEU A 1 91 ? -8.999 -2.674 -7.835 1.00 96.88 91 LEU A CA 1
ATOM 725 C C . LEU A 1 91 ? -9.117 -4.023 -7.133 1.00 96.88 91 LEU A C 1
ATOM 727 O O . LEU A 1 91 ? -8.604 -5.020 -7.640 1.00 96.88 91 LEU A O 1
ATOM 731 N N . SER A 1 92 ? -9.850 -4.085 -6.022 1.00 95.75 92 SER A N 1
ATOM 732 C CA . SER A 1 92 ? -10.076 -5.341 -5.296 1.00 95.75 92 SER A CA 1
ATOM 733 C C . SER A 1 92 ? -10.721 -6.404 -6.189 1.00 95.75 92 SER A C 1
ATOM 735 O O . SER A 1 92 ? -10.313 -7.565 -6.179 1.00 95.75 92 SER A O 1
ATOM 737 N N . GLY A 1 93 ? -11.693 -5.998 -7.012 1.00 96.75 93 GLY A N 1
ATOM 738 C CA . GLY A 1 93 ? -12.326 -6.865 -8.002 1.00 96.75 93 GLY A CA 1
ATOM 739 C C . GLY A 1 93 ? -11.400 -7.234 -9.162 1.00 96.75 93 GLY A C 1
ATOM 740 O O . GLY A 1 93 ? -11.354 -8.397 -9.557 1.00 96.75 93 GLY A O 1
ATOM 741 N N . ARG A 1 94 ? -10.627 -6.275 -9.688 1.00 95.44 94 ARG A N 1
ATOM 742 C CA . ARG A 1 94 ? -9.687 -6.489 -10.804 1.00 95.44 94 ARG A CA 1
ATOM 743 C C . ARG A 1 9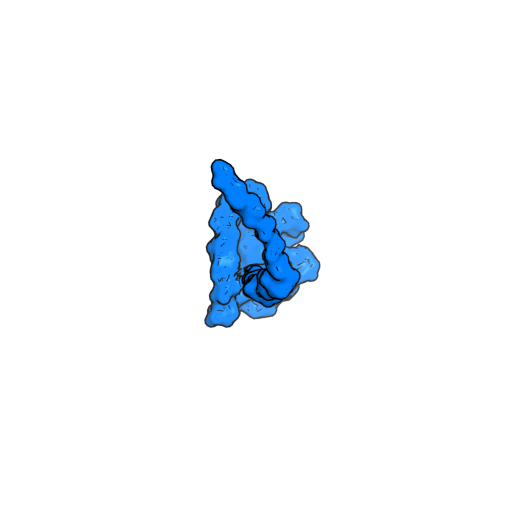4 ? -8.617 -7.531 -10.472 1.00 95.44 94 ARG A C 1
ATOM 745 O O . ARG A 1 94 ? -8.281 -8.333 -11.337 1.00 95.44 94 ARG A O 1
ATOM 752 N N . PHE A 1 95 ? -8.117 -7.519 -9.238 1.00 96.12 95 PHE A N 1
ATOM 753 C CA . PHE A 1 95 ? -7.108 -8.461 -8.741 1.00 96.12 95 PHE A CA 1
ATOM 754 C C . PHE A 1 95 ? -7.707 -9.671 -8.006 1.00 96.12 95 PHE A C 1
ATOM 756 O O . PHE A 1 95 ? -6.965 -10.529 -7.533 1.00 96.12 95 PHE A O 1
ATOM 763 N N . ILE A 1 96 ? -9.042 -9.761 -7.929 1.00 96.62 96 ILE A N 1
ATOM 764 C CA . ILE A 1 96 ? -9.780 -10.863 -7.297 1.00 96.62 96 ILE A CA 1
ATOM 765 C C . ILE A 1 96 ? -9.270 -11.116 -5.865 1.00 96.62 96 ILE A C 1
ATOM 767 O O . ILE A 1 96 ? -8.916 -12.231 -5.484 1.00 96.62 96 ILE A O 1
ATOM 771 N N . ILE A 1 97 ? -9.190 -10.056 -5.060 1.00 97.69 97 ILE A N 1
ATOM 772 C CA . ILE A 1 97 ? -8.689 -10.150 -3.686 1.00 97.69 97 ILE A CA 1
ATOM 773 C C . ILE A 1 97 ? -9.732 -10.835 -2.801 1.00 97.69 97 ILE A C 1
ATOM 775 O O . ILE A 1 97 ? -10.817 -10.305 -2.571 1.00 97.69 97 ILE A O 1
ATOM 779 N N . THR A 1 98 ? -9.395 -12.016 -2.280 1.00 95.94 98 THR A N 1
ATOM 780 C CA . THR A 1 98 ? -10.284 -12.814 -1.413 1.00 95.94 98 THR A CA 1
ATOM 781 C C . THR A 1 98 ? -9.756 -13.008 0.007 1.00 95.94 98 THR A C 1
ATOM 783 O O . THR A 1 98 ? -10.467 -13.542 0.856 1.00 95.94 98 THR A O 1
ATOM 786 N N . ALA A 1 99 ? -8.511 -12.615 0.274 1.00 97.81 99 ALA A N 1
ATOM 787 C CA . ALA A 1 99 ? -7.852 -12.746 1.569 1.00 97.81 99 ALA A CA 1
ATOM 788 C C . ALA A 1 99 ? -6.930 -11.548 1.822 1.00 97.81 99 ALA A C 1
ATOM 790 O O . ALA A 1 99 ? -6.495 -10.887 0.879 1.00 97.81 99 ALA A O 1
ATOM 791 N N . LEU A 1 100 ? -6.644 -11.265 3.094 1.00 98.31 100 LEU A N 1
ATOM 792 C CA . LEU A 1 100 ? -5.794 -10.151 3.503 1.00 98.31 100 LEU A CA 1
ATOM 793 C C . LEU A 1 100 ? -4.764 -10.578 4.568 1.00 98.31 100 LEU A C 1
ATOM 795 O O . LEU A 1 100 ? -5.101 -11.399 5.428 1.00 98.31 100 LEU A O 1
ATOM 799 N N . PRO A 1 101 ? -3.567 -9.963 4.573 1.00 98.06 101 PRO A N 1
ATOM 800 C CA . PRO A 1 101 ? -3.025 -9.187 3.454 1.00 98.06 101 PRO A CA 1
ATOM 801 C C . PRO A 1 101 ? -2.780 -10.099 2.236 1.00 98.06 101 PRO A C 1
ATOM 803 O O . PRO A 1 101 ? -2.578 -11.303 2.389 1.00 98.06 101 PRO A O 1
ATOM 806 N N . THR A 1 102 ? -2.804 -9.533 1.031 1.00 98.50 102 THR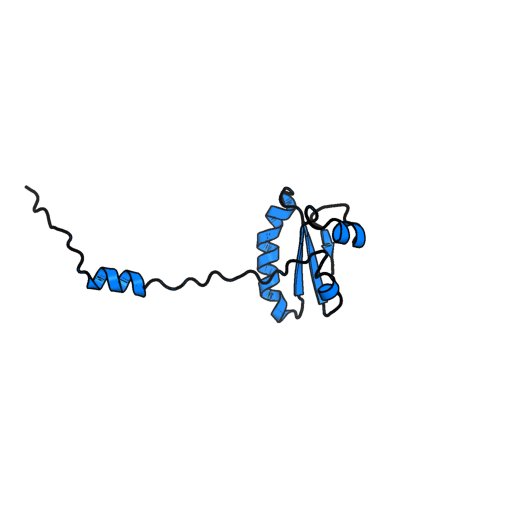 A N 1
ATOM 807 C CA . THR A 1 102 ? -2.366 -10.219 -0.198 1.00 98.50 102 THR A CA 1
ATOM 808 C C . THR A 1 102 ? -1.313 -9.363 -0.884 1.00 98.50 102 THR A C 1
ATOM 810 O O . THR A 1 102 ? -1.511 -8.160 -1.026 1.00 98.50 102 THR A O 1
ATOM 813 N N . ILE A 1 103 ? -0.212 -9.977 -1.316 1.00 97.88 103 ILE A N 1
ATOM 814 C CA . ILE A 1 103 ? 0.880 -9.293 -2.013 1.00 97.88 103 ILE A CA 1
ATOM 815 C C . ILE A 1 103 ? 0.899 -9.742 -3.477 1.00 97.88 103 ILE A C 1
ATOM 817 O O . ILE A 1 103 ? 0.837 -10.942 -3.747 1.00 97.88 103 ILE A O 1
ATOM 821 N N . TYR A 1 104 ? 0.992 -8.783 -4.397 1.00 95.81 104 TYR A N 1
ATOM 822 C CA . TYR A 1 104 ? 1.179 -9.004 -5.835 1.00 95.81 104 TYR A CA 1
ATOM 823 C C . TYR A 1 104 ? 2.510 -8.419 -6.315 1.00 95.81 104 TYR A C 1
ATOM 825 O O . TYR A 1 104 ? 2.981 -7.430 -5.752 1.00 95.81 104 TYR A O 1
ATOM 833 N N . GLN A 1 105 ? 3.063 -9.038 -7.360 1.00 90.31 105 GLN A N 1
ATOM 834 C CA . GLN A 1 105 ? 4.205 -8.574 -8.149 1.00 90.31 105 GLN A CA 1
ATOM 835 C C . GLN A 1 105 ? 3.746 -8.311 -9.586 1.00 90.31 105 GLN A C 1
ATOM 837 O O . GLN A 1 105 ? 2.900 -9.110 -10.062 1.00 90.31 105 GLN A O 1
#

InterPro domains:
  IPR013766 Thioredoxin domain [PF00085] (31-104)
  IPR013766 Thioredoxin domain [PS51352] (7-105)
  IPR017937 Thioredoxin, conserved site [PS00194] (48-66)
  IPR036249 Thioredoxin-like superfamily [SSF52833] (30-104)
  IPR052454 Thioredoxin-related transmembrane domain-containing protein [PTHR46107] (1-104)

Nearest PDB structures (foldseek):
  1x5e-assembly1_A  TM=9.130E-01  e=2.085E-13  Homo sapiens
  2j23-assembly1_A  TM=8.751E-01  e=1.366E-06  Malassezia sympodialis
  2b5e-assembly1_A  TM=9.290E-01  e=1.311E-05  Saccharomyces cerevisiae
  3hhv-assembly1_A-2  TM=9.226E-01  e=2.088E-05  Saccharolobus solfataricus
  1tho-assembly1_A  TM=8.559E-01  e=1.954E-05  Escherichia coli

Solvent-accessible surface area (backbone atoms only — not comparable to full-atom values): 6417 Å² total; per-residue (Å²): 135,83,84,84,75,80,84,74,76,53,69,68,59,57,50,48,58,71,69,63,58,76,81,75,72,74,79,74,68,58,53,40,81,50,42,79,87,53,50,70,57,72,76,62,76,52,50,38,36,38,39,33,44,96,88,38,67,69,30,62,69,42,47,67,59,53,41,55,52,21,71,46,16,75,85,68,67,34,44,34,35,36,31,49,50,85,82,25,60,64,51,33,58,76,70,63,66,85,62,76,57,38,78,49,113

Secondary structure (DSSP, 8-state):
----------HHHHHHHHH-S-----PPP-PEE--TTTGGGGGSS-EEEEEE-TT-HHHHHHHHHHHHHHHTTTTTT-EEEEEETTT-HHHHHHTT--SSSEEE-